Protein AF-A0A1H0YPT2-F1 (afdb_monomer_lite)

Foldseek 3Di:
DPQDQWDWDDPDPFKIWIFGCAGQDPVVRDGDPRQDPVDRPDGGDIDTHDDD

Secondary structure (DSSP, 8-state):
-----EEEEE-SSSEEEEEE--EEETTTTEEE--S-TT-SS-SSEEEEPP--

Structure (mmCIF, N/CA/C/O backbone):
data_AF-A0A1H0YPT2-F1
#
_entry.id   AF-A0A1H0YPT2-F1
#
loop_
_atom_site.group_PDB
_atom_site.id
_atom_site.type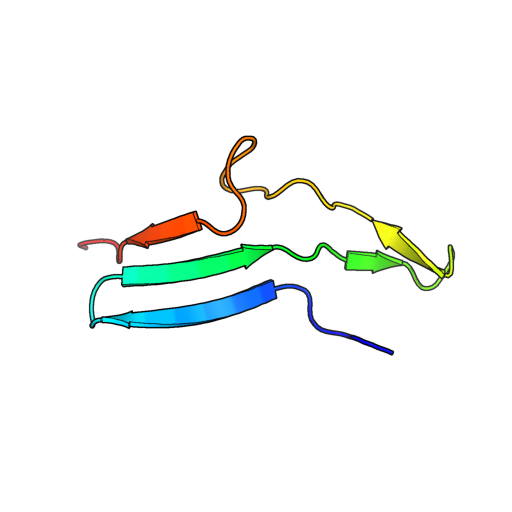_symbol
_atom_site.label_atom_id
_atom_site.label_alt_id
_atom_site.label_comp_id
_atom_site.label_asym_id
_atom_site.label_entity_id
_atom_site.label_seq_id
_atom_site.pdbx_PDB_ins_code
_atom_site.Cartn_x
_atom_site.Cartn_y
_atom_site.Cartn_z
_atom_site.occupancy
_atom_site.B_iso_or_equiv
_atom_site.auth_seq_id
_atom_site.auth_comp_id
_atom_site.auth_asym_id
_atom_site.auth_atom_id
_atom_site.pdbx_PDB_model_num
ATOM 1 N N . MET A 1 1 ? -20.185 3.580 -0.587 1.00 58.38 1 MET A N 1
ATOM 2 C CA . MET A 1 1 ? -18.999 3.495 0.289 1.00 58.38 1 MET A CA 1
ATOM 3 C C . MET A 1 1 ? -17.813 3.234 -0.625 1.00 58.38 1 MET A C 1
ATOM 5 O O . MET A 1 1 ? -18.013 2.522 -1.600 1.00 58.38 1 MET A O 1
ATOM 9 N N . LYS A 1 2 ? -16.655 3.873 -0.424 1.00 65.31 2 LYS A N 1
ATOM 10 C CA . LYS A 1 2 ? -15.463 3.538 -1.219 1.00 65.31 2 LYS A CA 1
ATOM 11 C C . LYS A 1 2 ? -14.821 2.305 -0.587 1.00 65.31 2 LYS A C 1
ATOM 13 O O . LYS A 1 2 ? -14.286 2.412 0.509 1.00 65.31 2 LYS A O 1
ATOM 18 N N . ASP A 1 3 ? -14.905 1.171 -1.274 1.00 81.06 3 ASP A N 1
ATOM 19 C CA . ASP A 1 3 ? -14.275 -0.097 -0.864 1.00 81.06 3 ASP A CA 1
ATOM 20 C C . ASP A 1 3 ? -12.827 -0.219 -1.385 1.00 81.06 3 ASP A C 1
ATOM 22 O O . ASP A 1 3 ? -12.157 -1.235 -1.215 1.00 81.06 3 ASP A O 1
ATOM 26 N N . GLU A 1 4 ? -12.342 0.827 -2.050 1.00 91.12 4 GLU A N 1
ATOM 27 C CA . GLU A 1 4 ? -11.008 0.913 -2.633 1.00 91.12 4 GLU A CA 1
ATOM 28 C C . GLU A 1 4 ? -9.958 1.089 -1.527 1.00 91.12 4 GLU A C 1
ATOM 30 O O . GLU A 1 4 ? -10.023 2.039 -0.747 1.00 91.12 4 GLU A O 1
ATOM 35 N N . ILE A 1 5 ? -8.963 0.201 -1.488 1.00 93.00 5 ILE A N 1
ATOM 36 C CA . ILE A 1 5 ? -7.850 0.262 -0.520 1.00 93.00 5 ILE A CA 1
ATOM 37 C C . ILE A 1 5 ? -6.568 0.864 -1.116 1.00 93.00 5 ILE A C 1
ATOM 39 O O . ILE A 1 5 ? -5.663 1.280 -0.389 1.00 93.00 5 ILE A O 1
ATOM 43 N N . ALA A 1 6 ? -6.491 0.937 -2.446 1.00 94.00 6 ALA A N 1
ATOM 44 C CA . ALA A 1 6 ? -5.382 1.521 -3.187 1.00 94.00 6 ALA A CA 1
ATOM 45 C C . ALA A 1 6 ? -5.824 1.964 -4.591 1.00 94.00 6 ALA A C 1
ATOM 47 O O . ALA A 1 6 ? -6.782 1.425 -5.146 1.00 94.00 6 ALA A O 1
ATOM 48 N N . GLU A 1 7 ? -5.085 2.903 -5.177 1.00 95.25 7 GLU A N 1
ATOM 49 C CA . GLU A 1 7 ? -5.160 3.257 -6.598 1.00 95.25 7 GLU A CA 1
ATOM 50 C C . GLU A 1 7 ? -3.873 2.783 -7.290 1.00 95.25 7 GLU A C 1
ATOM 52 O O . GLU A 1 7 ? -2.773 2.961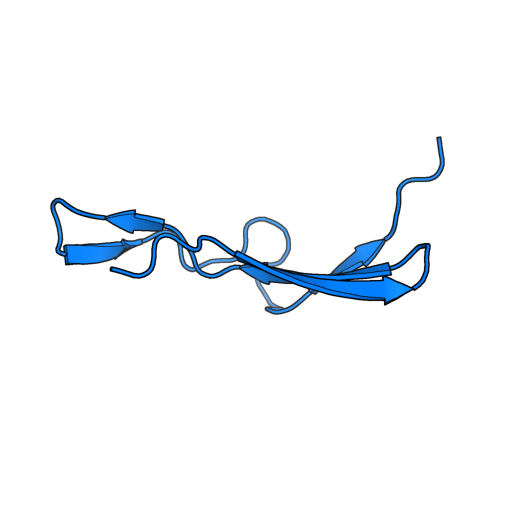 -6.759 1.00 95.25 7 GLU A O 1
ATOM 57 N N . ILE A 1 8 ? -4.011 2.175 -8.471 1.00 95.31 8 ILE A N 1
ATOM 58 C CA . ILE A 1 8 ? -2.890 1.660 -9.266 1.00 95.31 8 ILE A CA 1
ATOM 59 C C . ILE A 1 8 ? -2.929 2.308 -10.644 1.00 95.31 8 ILE A C 1
ATOM 61 O O . ILE A 1 8 ? -3.965 2.302 -11.311 1.00 95.31 8 ILE A O 1
ATOM 65 N N . LYS A 1 9 ? -1.782 2.811 -11.098 1.00 96.69 9 LYS A N 1
ATOM 66 C CA . LYS A 1 9 ? -1.588 3.299 -12.461 1.00 96.69 9 LYS A CA 1
ATOM 67 C C . LYS A 1 9 ? -0.354 2.642 -13.064 1.00 96.69 9 LYS A C 1
ATOM 69 O O . LYS A 1 9 ? 0.753 2.796 -12.563 1.00 96.69 9 LYS A O 1
ATOM 74 N N . VAL A 1 10 ? -0.544 1.917 -14.161 1.00 95.62 10 VAL A N 1
ATOM 75 C CA . VAL A 1 10 ? 0.566 1.336 -14.925 1.00 95.62 10 VAL A CA 1
ATOM 76 C C . VAL A 1 10 ? 1.294 2.466 -15.649 1.00 95.62 10 VAL A C 1
ATOM 78 O O . VAL A 1 10 ? 0.663 3.231 -16.380 1.00 95.62 10 VAL A O 1
ATOM 81 N N . ILE A 1 11 ? 2.599 2.594 -15.413 1.00 96.25 11 ILE A N 1
ATOM 82 C CA . ILE A 1 11 ? 3.447 3.568 -16.110 1.00 96.25 11 ILE A CA 1
ATOM 83 C C . ILE A 1 11 ? 4.007 2.910 -17.371 1.00 96.25 11 ILE A C 1
ATOM 85 O O . ILE A 1 11 ? 3.871 3.454 -18.465 1.00 96.25 11 ILE A O 1
ATOM 89 N N . ASP A 1 12 ? 4.591 1.720 -17.217 1.00 95.50 12 ASP A N 1
ATOM 90 C CA . 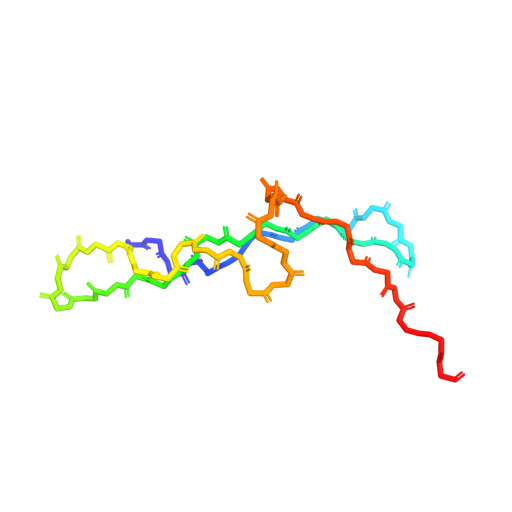ASP A 1 12 ? 5.128 0.898 -18.299 1.00 95.50 12 ASP A CA 1
ATOM 91 C C . ASP A 1 12 ? 5.170 -0.592 -17.887 1.00 95.50 12 ASP A C 1
ATOM 93 O O . ASP A 1 12 ? 4.571 -0.993 -16.890 1.00 95.50 12 ASP A O 1
ATOM 97 N N . ASN A 1 13 ? 5.853 -1.433 -18.669 1.00 93.75 13 ASN A N 1
ATOM 98 C CA . ASN A 1 13 ? 5.923 -2.882 -18.436 1.00 93.75 13 ASN A CA 1
ATOM 99 C C . ASN A 1 13 ? 6.656 -3.289 -17.143 1.00 93.75 13 ASN A C 1
ATOM 101 O O . ASN A 1 13 ? 6.481 -4.424 -16.682 1.00 93.75 13 ASN A O 1
ATOM 105 N N . ASN A 1 14 ? 7.470 -2.391 -16.588 1.00 95.75 14 ASN A N 1
ATOM 106 C CA . ASN A 1 14 ? 8.310 -2.620 -15.419 1.00 95.75 14 ASN A CA 1
ATOM 107 C C . ASN A 1 14 ? 7.934 -1.731 -14.228 1.00 95.75 14 ASN A C 1
ATOM 109 O O . ASN A 1 14 ? 8.328 -2.055 -13.112 1.00 95.75 14 ASN A O 1
ATOM 113 N N . HIS A 1 15 ? 7.167 -0.659 -14.430 1.00 95.75 15 HIS A N 1
ATOM 114 C CA . HIS A 1 15 ? 6.838 0.301 -13.379 1.00 95.75 15 HIS A CA 1
ATOM 115 C C . HIS A 1 15 ? 5.333 0.513 -13.214 1.00 95.75 15 HIS A C 1
ATOM 117 O O . HIS A 1 15 ? 4.581 0.687 -14.180 1.00 95.75 15 HIS A O 1
ATOM 123 N N . LEU A 1 16 ? 4.904 0.609 -11.958 1.00 95.81 16 LEU A N 1
ATOM 124 C CA . LEU A 1 16 ? 3.549 1.006 -11.587 1.00 95.81 16 LEU A CA 1
ATOM 125 C C . LEU A 1 16 ? 3.573 2.062 -10.478 1.00 95.81 16 LEU A C 1
ATOM 127 O O . LEU A 1 16 ? 4.343 1.972 -9.526 1.00 95.81 16 LEU A O 1
ATOM 131 N N . GLU A 1 17 ? 2.712 3.065 -10.598 1.00 96.38 17 GLU A N 1
ATOM 132 C CA . GLU A 1 17 ? 2.426 4.022 -9.537 1.00 96.38 17 GLU A CA 1
ATOM 133 C C . GLU A 1 17 ? 1.355 3.427 -8.617 1.00 96.38 17 GLU A C 1
ATOM 135 O O . GLU A 1 17 ? 0.274 3.034 -9.063 1.00 96.38 17 GLU A O 1
ATOM 140 N N . PHE A 1 18 ? 1.672 3.343 -7.330 1.00 95.69 18 PHE A N 1
ATOM 141 C CA . PHE A 1 18 ? 0.827 2.784 -6.286 1.00 95.69 18 PHE A CA 1
ATOM 142 C C . PHE A 1 18 ? 0.516 3.852 -5.243 1.00 95.69 18 PHE A C 1
ATOM 144 O O . PHE A 1 18 ? 1.417 4.374 -4.582 1.00 95.69 18 PHE A O 1
ATOM 151 N N . LYS A 1 19 ? -0.769 4.154 -5.061 1.00 95.94 19 LYS A N 1
ATOM 152 C CA . LYS A 1 19 ? -1.255 5.049 -4.011 1.00 95.94 19 LYS A CA 1
ATOM 153 C C . LYS A 1 19 ? -2.040 4.255 -2.981 1.00 95.94 19 LYS A C 1
ATOM 155 O O . LYS A 1 19 ? -3.100 3.715 -3.283 1.00 95.94 19 LYS A O 1
ATOM 160 N N . TRP A 1 20 ? -1.543 4.222 -1.754 1.00 95.31 20 TRP A N 1
ATOM 161 C CA . TRP A 1 20 ? -2.237 3.595 -0.635 1.00 95.31 20 TRP A CA 1
ATOM 162 C C . TRP A 1 20 ? -3.340 4.515 -0.102 1.00 95.31 20 TRP A C 1
ATOM 164 O O . TRP A 1 20 ? -3.089 5.703 0.115 1.00 95.31 20 TRP A O 1
ATOM 174 N N .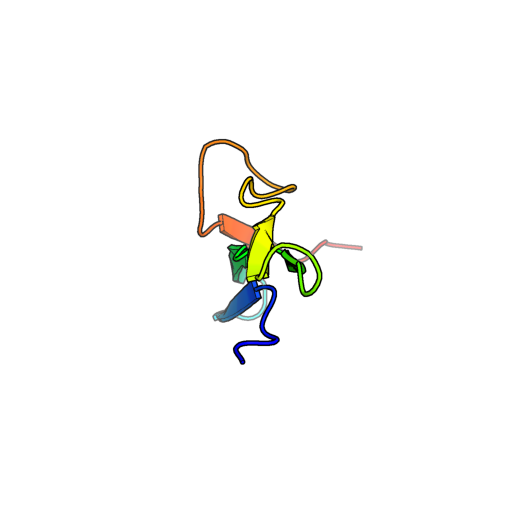 LEU A 1 21 ? -4.546 3.986 0.118 1.00 94.12 21 LEU A N 1
ATOM 175 C CA . LEU A 1 21 ? -5.667 4.747 0.688 1.00 94.12 21 LEU A CA 1
ATOM 176 C C . LEU A 1 21 ? -5.951 4.383 2.151 1.00 94.12 21 LEU A C 1
ATOM 178 O O . LEU A 1 21 ? -6.520 5.196 2.879 1.00 94.12 21 LEU A O 1
ATOM 182 N N . GLY A 1 22 ? -5.553 3.185 2.584 1.00 93.31 22 GLY A N 1
ATOM 183 C CA . GLY A 1 22 ? -5.907 2.621 3.886 1.00 93.31 22 GLY A CA 1
ATOM 184 C C . GLY A 1 22 ? -7.166 1.757 3.827 1.00 93.31 22 GLY A C 1
ATOM 185 O O . GLY A 1 22 ? -7.695 1.458 2.758 1.00 93.31 22 GLY A O 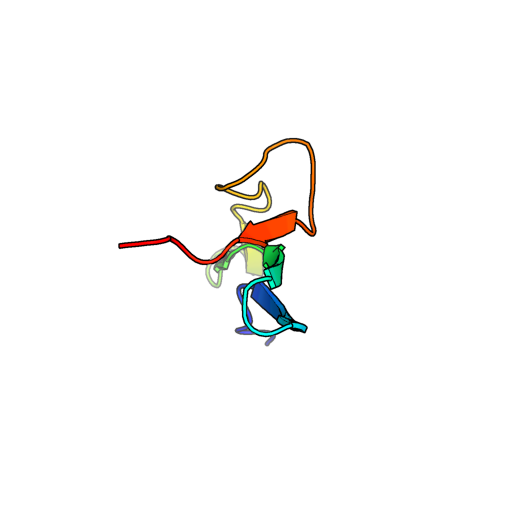1
ATOM 186 N N . PHE A 1 23 ? -7.659 1.348 4.994 1.00 93.19 23 PHE A N 1
ATOM 187 C CA . PHE A 1 23 ? -8.834 0.487 5.116 1.00 93.19 23 PHE A CA 1
ATOM 188 C C . PHE A 1 23 ? -10.010 1.242 5.718 1.00 93.19 23 PHE A C 1
ATOM 190 O O . PHE A 1 23 ? -9.882 1.872 6.769 1.00 93.19 23 PHE A O 1
ATOM 197 N N . TYR A 1 24 ? -11.186 1.119 5.107 1.00 92.88 24 TYR A N 1
ATOM 198 C CA . TYR A 1 24 ? -12.400 1.662 5.698 1.00 92.88 24 TYR A CA 1
ATOM 199 C C . TYR A 1 24 ? -12.876 0.797 6.873 1.00 92.88 24 TYR A C 1
ATOM 201 O O . TYR A 1 24 ? -13.237 -0.371 6.718 1.00 92.88 24 TYR A O 1
ATOM 209 N N . ASN A 1 25 ? -12.902 1.376 8.070 1.00 92.94 25 ASN A N 1
ATOM 210 C CA . ASN A 1 25 ? -13.390 0.735 9.280 1.00 92.94 25 ASN A CA 1
ATOM 211 C C . ASN A 1 25 ? -14.889 0.997 9.454 1.00 92.94 25 ASN A C 1
ATOM 213 O O . ASN A 1 25 ? -15.295 2.036 9.973 1.00 92.94 25 ASN A O 1
ATOM 217 N N . LEU A 1 26 ? -15.707 0.004 9.104 1.00 91.62 26 LEU A N 1
ATOM 218 C CA . LEU A 1 26 ? -17.167 0.049 9.246 1.00 91.62 26 LEU A CA 1
ATOM 219 C C . LEU A 1 26 ? -17.651 0.349 10.673 1.00 91.62 26 LEU A C 1
ATOM 221 O O . LEU A 1 26 ? -18.660 1.023 10.846 1.00 91.62 26 LEU A O 1
ATOM 225 N N . LYS A 1 27 ? -16.944 -0.128 11.708 1.00 94.62 27 LYS A N 1
ATOM 226 C CA . LYS A 1 27 ? -17.356 0.073 13.110 1.00 94.62 27 LYS A CA 1
ATOM 227 C C . LYS A 1 27 ? -17.150 1.513 13.573 1.00 94.62 27 LYS A C 1
ATOM 229 O O . LYS A 1 27 ? -17.898 1.993 14.416 1.00 94.62 27 LYS A O 1
ATOM 234 N N . LYS A 1 28 ? -16.116 2.174 13.050 1.00 94.31 28 LYS A N 1
ATOM 235 C CA . LYS A 1 28 ? -15.767 3.565 13.374 1.00 94.31 28 LYS A CA 1
ATOM 236 C C . LYS A 1 28 ? -16.260 4.568 12.329 1.00 94.31 28 LYS A C 1
ATOM 238 O O . LYS A 1 28 ? -16.172 5.766 12.567 1.00 94.31 28 LYS A O 1
ATOM 243 N N . ASN A 1 29 ? -16.754 4.089 11.186 1.00 91.69 29 ASN A N 1
ATOM 244 C CA . ASN A 1 29 ? -17.182 4.897 10.046 1.00 91.69 29 ASN A CA 1
ATOM 245 C C . ASN A 1 29 ? -16.070 5.833 9.513 1.00 91.69 29 ASN A C 1
ATOM 247 O O . ASN A 1 29 ? -16.343 6.961 9.104 1.00 91.69 29 ASN A O 1
ATOM 251 N N . GLN A 1 30 ? -14.811 5.377 9.532 1.00 92.81 30 GLN A N 1
ATOM 252 C CA . GLN A 1 30 ? -13.631 6.167 9.145 1.00 92.81 30 GLN A CA 1
ATOM 253 C C . GLN A 1 30 ? -12.569 5.313 8.437 1.00 92.81 30 GLN A C 1
ATOM 255 O O . GLN A 1 30 ? -12.597 4.089 8.538 1.00 92.81 30 GLN A O 1
ATOM 260 N N . MET A 1 31 ? -11.599 5.955 7.782 1.00 91.81 31 MET A N 1
ATOM 261 C CA . MET A 1 31 ? -10.405 5.278 7.262 1.00 91.81 31 MET A CA 1
ATOM 262 C C . MET A 1 31 ? -9.370 5.072 8.377 1.00 91.81 31 MET A C 1
ATOM 264 O O . MET A 1 31 ? -9.023 6.018 9.080 1.00 91.81 31 MET A O 1
ATOM 268 N N . ASP A 1 32 ? -8.859 3.852 8.505 1.00 93.56 32 ASP A N 1
ATOM 269 C CA . ASP A 1 32 ? -7.749 3.477 9.382 1.00 93.56 32 ASP A CA 1
ATOM 270 C C . ASP A 1 32 ? -6.544 3.020 8.523 1.00 93.56 32 ASP A C 1
ATOM 272 O O . ASP A 1 32 ? -6.684 2.717 7.336 1.00 93.56 32 ASP A O 1
ATOM 276 N N . PHE A 1 33 ? -5.349 2.944 9.123 1.00 92.50 33 PHE A N 1
ATOM 277 C CA . PHE A 1 33 ? -4.106 2.497 8.461 1.00 92.50 33 PHE A CA 1
ATOM 278 C C . PHE A 1 33 ? -3.709 3.337 7.235 1.00 92.50 33 PHE A C 1
ATOM 280 O O . PHE A 1 33 ? -3.394 2.801 6.178 1.00 92.50 33 PHE A O 1
ATOM 287 N N . LEU A 1 34 ? -3.727 4.664 7.380 1.00 91.75 34 LEU A N 1
ATOM 288 C CA . LEU A 1 34 ? -3.417 5.610 6.299 1.00 91.75 34 LEU A CA 1
ATOM 289 C C . LEU A 1 34 ? -1.928 5.658 5.915 1.00 91.75 34 LEU A C 1
ATOM 291 O O . LEU A 1 34 ? -1.588 6.149 4.840 1.00 91.75 34 LEU A O 1
ATOM 295 N N . GLU A 1 35 ? -1.037 5.176 6.784 1.00 91.62 35 GLU A N 1
ATOM 296 C CA . GLU A 1 35 ? 0.399 5.111 6.500 1.00 91.62 35 GLU A CA 1
ATOM 297 C C . GLU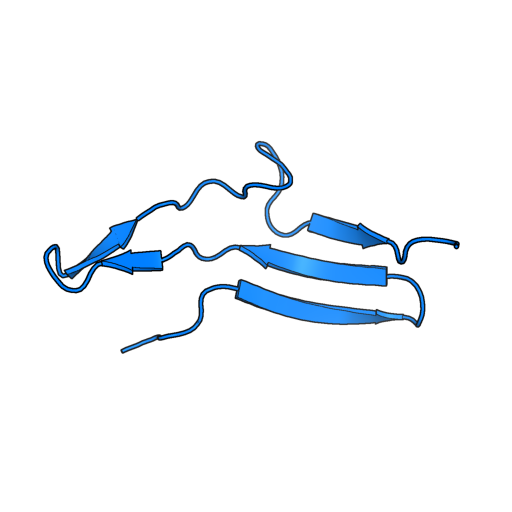 A 1 35 ? 0.664 4.020 5.457 1.00 91.62 35 GLU A C 1
ATOM 299 O O . GLU A 1 35 ? 0.226 2.878 5.611 1.00 91.62 35 GLU A O 1
ATOM 304 N N . ASN A 1 36 ? 1.355 4.380 4.375 1.00 88.81 36 ASN A N 1
ATOM 305 C CA . ASN A 1 36 ? 1.677 3.439 3.312 1.00 88.81 36 ASN A CA 1
ATOM 306 C C . ASN A 1 36 ? 2.683 2.394 3.842 1.00 88.81 36 ASN A C 1
ATOM 308 O O . ASN A 1 36 ? 3.767 2.766 4.298 1.00 88.81 36 ASN A O 1
ATOM 312 N N . PRO A 1 37 ? 2.364 1.086 3.770 1.00 87.88 37 PRO A N 1
ATOM 313 C CA . PRO A 1 37 ? 3.215 0.043 4.340 1.00 87.88 37 PRO A CA 1
ATOM 314 C C . PRO A 1 37 ? 4.542 -0.147 3.589 1.00 87.88 37 PRO A C 1
ATOM 316 O O . PRO A 1 37 ? 5.462 -0.759 4.125 1.00 87.88 37 PRO A O 1
ATOM 319 N N . PHE A 1 38 ? 4.655 0.371 2.364 1.00 86.94 38 PHE A N 1
ATOM 320 C CA . PHE A 1 38 ? 5.834 0.228 1.509 1.00 86.94 38 PHE A CA 1
ATOM 321 C C . PHE A 1 38 ? 6.750 1.464 1.532 1.00 86.94 38 PHE A C 1
ATOM 323 O O . PHE A 1 38 ? 7.914 1.372 1.148 1.00 86.94 38 PHE A O 1
ATOM 330 N N . SER A 1 39 ? 6.254 2.627 1.971 1.00 87.06 39 SER A N 1
ATOM 331 C CA . SER A 1 39 ? 7.060 3.841 2.148 1.00 87.06 39 SER A CA 1
ATOM 332 C C . SER A 1 39 ? 6.392 4.811 3.113 1.00 87.06 39 SER A C 1
ATOM 334 O O . SER A 1 39 ? 5.243 5.190 2.917 1.00 87.06 39 SER A O 1
ATOM 336 N N . LYS A 1 40 ? 7.131 5.269 4.125 1.00 82.44 40 LYS A N 1
ATOM 337 C CA . LYS A 1 40 ? 6.604 6.203 5.131 1.00 82.44 40 LYS A CA 1
ATOM 338 C C . LYS A 1 40 ? 6.515 7.644 4.636 1.00 82.44 40 LYS A C 1
ATOM 340 O O . LYS A 1 40 ? 5.646 8.392 5.068 1.00 82.44 40 LYS A O 1
ATOM 345 N N . ASP A 1 41 ? 7.389 8.010 3.703 1.00 87.75 41 ASP A N 1
ATOM 346 C CA . ASP A 1 41 ? 7.592 9.405 3.301 1.00 87.75 41 ASP A CA 1
ATOM 347 C C . ASP A 1 41 ? 6.936 9.744 1.957 1.00 87.75 41 ASP A C 1
ATOM 349 O O . ASP A 1 41 ? 6.906 10.906 1.550 1.00 87.75 41 ASP A O 1
ATOM 353 N N . LYS A 1 42 ? 6.448 8.734 1.225 1.00 85.81 42 LYS A N 1
ATOM 354 C CA . LYS A 1 42 ? 5.936 8.896 -0.138 1.00 85.81 42 LYS A CA 1
ATOM 355 C C . LYS A 1 42 ? 4.628 8.140 -0.332 1.00 85.81 42 LYS A C 1
ATOM 357 O O . LYS A 1 42 ? 4.518 6.954 -0.035 1.00 85.81 42 LYS A O 1
ATOM 362 N N . ASN A 1 43 ? 3.635 8.844 -0.863 1.00 91.38 43 ASN A N 1
ATOM 363 C CA . ASN A 1 43 ? 2.375 8.278 -1.324 1.00 91.38 43 ASN A CA 1
ATOM 364 C C . ASN A 1 43 ? 1.775 9.228 -2.381 1.00 91.38 43 ASN A C 1
ATOM 366 O O . ASN A 1 43 ? 1.370 10.334 -2.014 1.00 91.38 43 ASN A O 1
ATOM 370 N N . PRO A 1 44 ? 1.731 8.863 -3.674 1.00 94.00 44 PRO A N 1
ATOM 371 C CA . PRO A 1 44 ? 2.042 7.551 -4.247 1.00 94.00 44 PRO A CA 1
ATOM 372 C C . PRO A 1 44 ? 3.537 7.186 -4.246 1.00 94.00 44 PRO A C 1
ATOM 374 O O . PRO A 1 44 ? 4.406 8.031 -4.032 1.00 94.00 44 PRO A O 1
ATOM 377 N N . ILE A 1 45 ? 3.821 5.908 -4.500 1.00 95.38 45 ILE A N 1
ATOM 378 C CA . ILE A 1 45 ? 5.160 5.352 -4.742 1.00 95.38 45 ILE A CA 1
ATOM 379 C C . ILE A 1 45 ? 5.230 4.707 -6.122 1.00 95.38 45 ILE A C 1
ATOM 381 O O . ILE A 1 45 ? 4.208 4.298 -6.664 1.00 95.38 45 ILE A O 1
ATOM 385 N N . VAL A 1 46 ? 6.439 4.562 -6.662 1.00 95.06 46 VAL A N 1
ATOM 386 C CA . VAL A 1 46 ? 6.678 3.742 -7.854 1.00 95.06 46 VAL A CA 1
ATOM 387 C C . VAL A 1 46 ? 7.188 2.384 -7.395 1.00 95.06 46 VAL A C 1
ATOM 389 O O . VAL A 1 46 ? 8.192 2.314 -6.688 1.00 95.06 46 VAL A O 1
ATOM 392 N N . LEU A 1 47 ? 6.477 1.324 -7.767 1.00 93.00 47 LEU A N 1
ATOM 393 C CA . LEU A 1 47 ? 6.926 -0.050 -7.590 1.00 93.00 47 LEU A CA 1
ATOM 394 C C . LEU A 1 47 ? 7.553 -0.531 -8.898 1.00 93.00 47 LEU A C 1
ATOM 396 O O . LEU A 1 47 ? 7.021 -0.283 -9.983 1.00 93.00 47 LEU A O 1
ATOM 400 N N . GLU A 1 48 ? 8.689 -1.207 -8.770 1.00 94.12 48 GLU A N 1
ATOM 401 C CA . GLU A 1 48 ? 9.417 -1.821 -9.874 1.00 94.12 48 GLU A CA 1
ATOM 402 C C . GLU A 1 48 ? 9.140 -3.325 -9.884 1.00 94.12 48 GLU A C 1
ATOM 404 O O . GLU A 1 48 ? 9.054 -3.974 -8.837 1.00 94.12 48 GLU A O 1
ATOM 409 N N . ARG A 1 49 ? 8.963 -3.879 -11.079 1.00 91.06 49 ARG A N 1
ATOM 410 C CA . ARG A 1 49 ? 8.778 -5.309 -11.287 1.00 91.06 49 ARG A CA 1
ATOM 411 C C . ARG A 1 49 ? 10.024 -6.061 -10.814 1.00 91.06 49 ARG A C 1
ATOM 413 O O . ARG A 1 49 ? 11.137 -5.728 -11.206 1.00 91.06 49 ARG A O 1
ATOM 420 N N . CYS A 1 50 ? 9.838 -7.098 -10.000 1.00 89.25 50 CYS A N 1
ATOM 421 C CA . CYS A 1 50 ? 10.938 -7.975 -9.611 1.00 89.25 50 CYS A CA 1
ATOM 422 C C . CYS A 1 50 ? 11.500 -8.712 -10.839 1.00 89.25 50 CYS A C 1
ATOM 424 O O . CYS A 1 50 ? 10.735 -9.212 -11.668 1.00 89.25 50 CYS A O 1
ATOM 426 N N . ASN A 1 51 ? 12.830 -8.776 -10.933 1.00 81.88 51 ASN A N 1
ATOM 427 C CA . ASN A 1 51 ? 13.533 -9.645 -11.872 1.00 81.88 51 ASN A CA 1
ATOM 428 C C . ASN A 1 51 ? 13.772 -10.980 -11.156 1.00 81.88 51 ASN A C 1
ATOM 430 O O . ASN A 1 51 ? 14.569 -11.011 -10.218 1.00 81.88 51 ASN A O 1
ATOM 434 N N . ASP A 1 52 ? 13.050 -12.027 -11.553 1.00 65.62 52 ASP A N 1
ATOM 435 C CA . ASP A 1 52 ? 13.327 -13.405 -11.118 1.00 65.62 52 ASP A CA 1
ATOM 436 C C . ASP A 1 52 ? 14.573 -13.968 -11.823 1.00 65.62 52 ASP A C 1
ATOM 438 O O . ASP A 1 52 ? 14.747 -13.690 -13.036 1.00 65.62 52 ASP A O 1
#

Organism: NCBI:txid311333

Radius of gyration: 13.08 Å; chains: 1; bounding box: 32×23×32 Å

Sequence (52 aa):
MKDEIAEIKVIDNNHLEFKWLGFYNLKKNQMDFLENPFSKDKNPIVLERCND

pLDDT: mean 90.62, std 7.78, range [58.38, 96.69]